Protein AF-A0A6B3E6K1-F1 (afdb_monomer_lite)

Structure (mmCIF, N/CA/C/O backbone):
data_AF-A0A6B3E6K1-F1
#
_entry.id   AF-A0A6B3E6K1-F1
#
loop_
_atom_site.group_PDB
_atom_site.id
_atom_site.type_symbol
_atom_site.label_atom_id
_atom_site.label_alt_id
_atom_site.label_comp_id
_atom_site.label_asym_id
_atom_site.label_entity_id
_atom_site.label_seq_id
_atom_site.pdbx_PDB_ins_code
_atom_site.Cartn_x
_atom_site.Cartn_y
_atom_site.Cartn_z
_atom_site.occupancy
_atom_site.B_iso_or_equiv
_atom_site.auth_seq_id
_atom_site.auth_comp_id
_atom_site.auth_asym_id
_atom_site.auth_atom_id
_atom_site.pdbx_PDB_model_num
ATOM 1 N N . MET A 1 1 ? 21.301 3.623 3.577 1.00 56.88 1 MET A N 1
ATOM 2 C CA . MET A 1 1 ? 21.098 3.169 4.971 1.00 56.88 1 MET A CA 1
ATOM 3 C C . MET A 1 1 ? 19.731 2.506 5.041 1.00 56.88 1 MET A C 1
ATOM 5 O O . MET A 1 1 ? 18.776 3.125 4.595 1.00 56.88 1 MET A O 1
ATOM 9 N N . ALA A 1 2 ? 19.631 1.262 5.513 1.00 67.62 2 ALA A N 1
ATOM 10 C CA . ALA A 1 2 ? 18.338 0.609 5.727 1.00 67.62 2 ALA A CA 1
ATOM 11 C C . ALA A 1 2 ? 17.741 1.077 7.065 1.00 67.62 2 ALA A C 1
ATOM 13 O O . ALA A 1 2 ? 18.473 1.211 8.046 1.00 67.62 2 ALA A O 1
ATOM 14 N N . ARG A 1 3 ? 16.431 1.333 7.107 1.00 69.62 3 ARG A N 1
ATOM 15 C CA . ARG A 1 3 ? 15.699 1.692 8.329 1.00 69.62 3 ARG A CA 1
ATOM 16 C C . ARG A 1 3 ? 14.705 0.586 8.650 1.00 69.62 3 ARG A C 1
ATOM 18 O O . ARG A 1 3 ? 13.952 0.172 7.775 1.00 69.62 3 ARG A O 1
ATOM 25 N N . ASN A 1 4 ? 14.671 0.152 9.908 1.00 70.81 4 ASN A N 1
ATOM 26 C CA . ASN A 1 4 ? 13.609 -0.729 10.372 1.00 70.81 4 ASN A CA 1
ATOM 27 C C . ASN A 1 4 ? 12.286 0.053 10.455 1.00 70.81 4 ASN A C 1
ATOM 29 O O . ASN A 1 4 ? 12.220 1.096 11.112 1.00 70.81 4 ASN A O 1
ATOM 33 N N . VAL A 1 5 ? 11.256 -0.441 9.771 1.00 66.88 5 VAL A N 1
ATOM 34 C CA . VAL A 1 5 ? 9.916 0.162 9.751 1.00 66.88 5 VAL A CA 1
ATOM 35 C C . VAL A 1 5 ? 8.983 -0.513 10.771 1.00 66.88 5 VAL A C 1
ATOM 37 O O . VAL A 1 5 ? 8.025 0.106 11.229 1.00 66.88 5 VAL A O 1
ATOM 40 N N . CYS A 1 6 ? 9.304 -1.733 11.217 1.00 65.62 6 CYS A N 1
ATOM 41 C CA . CYS A 1 6 ? 8.538 -2.460 12.228 1.00 65.62 6 CYS A CA 1
ATOM 42 C C . CYS A 1 6 ? 9.294 -2.472 13.562 1.00 65.62 6 CYS A C 1
ATOM 44 O O . CYS A 1 6 ? 10.342 -3.098 13.692 1.00 65.62 6 CYS A O 1
ATOM 46 N N . GLY A 1 7 ? 8.765 -1.780 14.574 1.00 62.31 7 GLY A N 1
ATOM 47 C CA . GLY A 1 7 ? 9.413 -1.689 15.890 1.00 62.31 7 GLY A CA 1
ATOM 48 C C . GLY A 1 7 ? 9.493 -3.018 16.653 1.00 62.31 7 GLY A C 1
ATOM 49 O O . GLY A 1 7 ? 10.451 -3.225 17.389 1.00 62.31 7 GLY A O 1
ATOM 50 N N . ASP A 1 8 ? 8.524 -3.917 16.452 1.00 66.56 8 ASP A N 1
ATOM 51 C CA . ASP A 1 8 ? 8.444 -5.224 17.115 1.00 66.56 8 ASP A CA 1
ATOM 52 C C . ASP A 1 8 ? 7.981 -6.298 16.110 1.00 66.56 8 ASP A C 1
ATOM 54 O O . ASP A 1 8 ? 6.832 -6.252 15.672 1.00 66.56 8 ASP A O 1
ATOM 58 N N . PRO A 1 9 ? 8.836 -7.261 15.721 1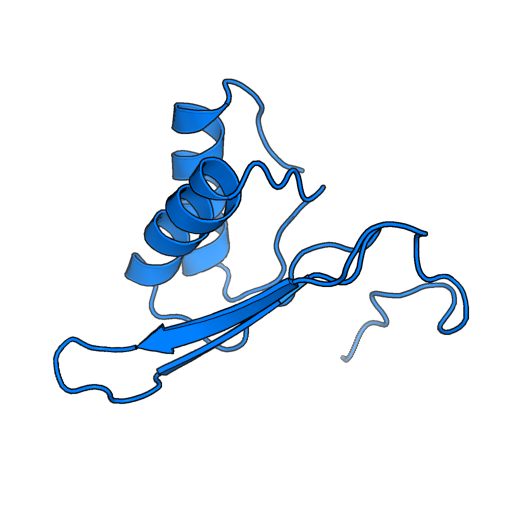.00 62.56 9 PRO A N 1
ATOM 59 C CA . PRO A 1 9 ? 8.475 -8.307 14.765 1.00 62.56 9 PRO A CA 1
ATOM 60 C C . PRO A 1 9 ? 7.445 -9.311 15.308 1.00 62.56 9 PRO A C 1
ATOM 62 O O . PRO A 1 9 ? 6.924 -10.100 14.530 1.00 62.56 9 PRO A O 1
ATOM 65 N N . ALA A 1 10 ? 7.142 -9.303 16.612 1.00 65.31 10 ALA A N 1
ATOM 66 C CA . ALA A 1 10 ? 6.096 -10.131 17.212 1.00 65.31 10 ALA A CA 1
ATOM 67 C C . ALA A 1 10 ? 4.734 -9.416 17.293 1.00 65.31 10 ALA A C 1
ATOM 69 O O . ALA A 1 10 ? 3.729 -10.034 17.651 1.00 65.31 10 ALA A O 1
ATOM 70 N N . ARG A 1 11 ? 4.671 -8.121 16.955 1.00 67.94 11 ARG A N 1
ATOM 71 C CA . ARG A 1 11 ? 3.457 -7.308 17.068 1.00 67.94 11 ARG A CA 1
ATOM 72 C C . ARG A 1 11 ? 2.692 -7.266 15.750 1.00 67.94 11 ARG A C 1
ATOM 74 O O . ARG A 1 11 ? 2.678 -6.261 15.048 1.00 67.94 11 ARG A O 1
ATOM 81 N N . TYR A 1 12 ? 1.992 -8.349 15.452 1.00 69.56 12 TYR A N 1
ATOM 82 C CA . TYR A 1 12 ? 0.950 -8.336 14.429 1.00 69.56 12 TYR A CA 1
ATOM 83 C C . TYR A 1 12 ? -0.394 -7.976 15.067 1.00 69.56 12 TYR A C 1
ATOM 85 O O . TYR A 1 12 ? -0.675 -8.343 16.209 1.00 69.56 12 TYR A O 1
ATOM 93 N N . GLY A 1 13 ? -1.210 -7.204 14.353 1.00 73.88 13 GLY A N 1
ATOM 94 C CA . GLY A 1 13 ? -2.594 -6.954 14.735 1.00 73.88 13 GLY A CA 1
ATOM 95 C C . GLY A 1 13 ? -3.442 -8.222 14.619 1.00 73.88 13 GLY A C 1
ATOM 96 O O . GLY A 1 13 ? -3.036 -9.215 14.022 1.00 73.88 13 GLY A O 1
ATOM 97 N N . THR A 1 14 ? -4.650 -8.182 15.177 1.00 82.12 14 THR A N 1
ATOM 98 C CA . THR A 1 14 ? -5.644 -9.263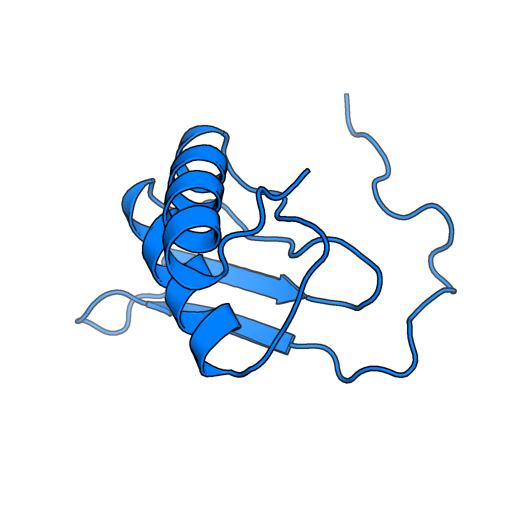 15.036 1.00 82.12 14 THR A CA 1
ATOM 99 C C . THR A 1 14 ? -6.375 -9.229 13.693 1.00 82.12 14 THR A C 1
ATOM 101 O O . THR A 1 14 ? -7.168 -10.117 13.393 1.00 82.12 14 THR A O 1
ATOM 104 N N . GLU A 1 15 ? -6.169 -8.171 12.912 1.00 85.62 15 GLU A N 1
ATOM 105 C CA . GLU A 1 15 ? -6.766 -7.998 11.593 1.00 85.62 15 GLU A CA 1
ATOM 106 C C . GLU A 1 15 ? -6.114 -8.937 10.569 1.00 85.62 15 GLU A C 1
ATOM 108 O O . GLU A 1 15 ? -4.937 -9.286 10.669 1.00 85.62 15 GLU A O 1
ATOM 113 N N . THR A 1 16 ? -6.895 -9.353 9.571 1.00 87.31 16 THR A N 1
ATOM 114 C CA . THR A 1 16 ? -6.429 -10.295 8.547 1.00 87.31 16 THR A CA 1
ATOM 115 C C . THR A 1 16 ? -5.411 -9.613 7.629 1.00 87.31 16 THR A C 1
ATOM 117 O O . THR A 1 16 ? -5.723 -8.555 7.078 1.00 87.31 16 THR A O 1
ATOM 120 N N . PRO A 1 17 ? -4.216 -10.197 7.423 1.00 90.62 17 PRO A N 1
ATOM 121 C CA . PRO A 1 17 ? -3.263 -9.674 6.457 1.00 90.62 17 PRO A CA 1
ATOM 122 C C . PRO A 1 17 ? -3.827 -9.692 5.035 1.00 90.62 17 PRO A C 1
ATOM 124 O O . PRO A 1 17 ? -4.537 -10.620 4.646 1.00 90.62 17 PRO A O 1
ATOM 127 N N . TYR A 1 18 ? -3.465 -8.688 4.248 1.00 91.44 18 TYR A N 1
ATOM 128 C CA . TYR A 1 18 ? -3.858 -8.570 2.850 1.00 91.44 18 TYR A CA 1
ATOM 129 C C . TYR A 1 18 ? -2.631 -8.662 1.944 1.00 91.44 18 TYR A C 1
ATOM 131 O O . TYR A 1 18 ? -1.597 -8.050 2.212 1.00 91.44 18 TYR A O 1
ATOM 139 N N . PHE A 1 19 ? -2.757 -9.419 0.859 1.00 91.50 19 PHE A N 1
ATOM 140 C CA . PHE A 1 19 ? -1.708 -9.631 -0.133 1.00 91.50 19 PHE A CA 1
ATOM 141 C C . PHE A 1 19 ? -2.315 -9.430 -1.516 1.00 91.50 19 PHE A C 1
ATOM 143 O O . PHE A 1 19 ? -3.396 -9.950 -1.789 1.00 91.50 19 PHE A O 1
ATOM 150 N N . ALA A 1 20 ? -1.622 -8.706 -2.387 1.00 89.31 20 ALA A N 1
ATOM 151 C CA . ALA A 1 20 ? -2.051 -8.506 -3.763 1.00 89.31 20 ALA A CA 1
ATOM 152 C C . ALA A 1 20 ? -0.864 -8.442 -4.723 1.00 89.31 20 ALA A 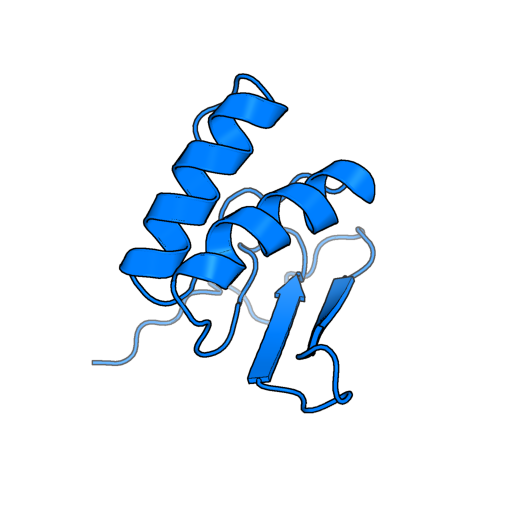C 1
ATOM 154 O O . ALA A 1 20 ? 0.236 -8.026 -4.354 1.00 89.31 20 ALA A O 1
ATOM 155 N N . THR A 1 21 ? -1.113 -8.827 -5.969 1.00 90.12 21 THR A N 1
ATOM 156 C CA . THR A 1 21 ? -0.244 -8.580 -7.118 1.00 90.12 21 THR A CA 1
ATOM 157 C C . THR A 1 21 ? -0.731 -7.343 -7.867 1.00 90.12 21 THR A C 1
ATOM 159 O O . THR A 1 21 ? -1.920 -7.029 -7.883 1.00 90.12 21 THR A O 1
ATOM 162 N N . TYR A 1 22 ? 0.204 -6.623 -8.482 1.00 85.06 22 TYR A N 1
ATOM 163 C CA . TYR A 1 22 ? -0.105 -5.670 -9.541 1.00 85.06 22 TYR A CA 1
ATOM 164 C C . TYR A 1 22 ? 0.252 -6.327 -10.873 1.00 85.06 22 TYR A C 1
ATOM 166 O O . TYR A 1 22 ? 1.408 -6.708 -11.083 1.00 85.06 22 TYR A O 1
ATOM 174 N N . GLU A 1 23 ? -0.749 -6.488 -11.732 1.00 87.88 23 GLU A N 1
ATOM 175 C CA . GLU A 1 23 ? -0.660 -7.218 -12.994 1.00 87.88 23 GLU A CA 1
ATOM 176 C C . GLU A 1 23 ? -1.008 -6.303 -14.166 1.00 87.88 23 GLU A C 1
ATOM 178 O O . GLU A 1 23 ? -1.939 -5.499 -14.097 1.00 87.88 23 GLU A O 1
ATOM 183 N N . GLU A 1 24 ? -0.249 -6.439 -15.248 1.00 86.38 24 GLU A N 1
ATOM 184 C CA . GLU A 1 24 ? -0.608 -5.871 -16.546 1.00 86.38 24 GLU A CA 1
ATOM 185 C C . GLU A 1 24 ? -1.773 -6.654 -17.169 1.00 86.38 24 GLU A C 1
ATOM 187 O O . GLU A 1 24 ? -2.082 -7.778 -16.773 1.00 86.38 24 GLU A O 1
ATOM 192 N N . ALA A 1 25 ? -2.380 -6.103 -18.223 1.00 88.31 25 ALA A N 1
ATOM 193 C CA . ALA A 1 25 ? -3.475 -6.763 -18.940 1.00 88.31 25 ALA A CA 1
ATOM 194 C C . ALA A 1 25 ? -3.095 -8.129 -19.554 1.00 88.31 25 ALA A C 1
ATOM 196 O O . ALA A 1 25 ? -3.976 -8.944 -19.820 1.00 88.31 25 ALA A O 1
ATOM 197 N N . ASP A 1 26 ? -1.803 -8.385 -19.785 1.00 91.88 26 ASP A N 1
ATOM 198 C CA . ASP A 1 26 ? -1.283 -9.665 -20.281 1.00 91.88 26 ASP A CA 1
ATOM 199 C C . ASP A 1 26 ? -0.998 -10.694 -19.165 1.00 91.88 26 ASP A C 1
ATOM 201 O O . ASP A 1 26 ? -0.527 -11.795 -19.452 1.00 91.88 26 ASP A O 1
ATOM 205 N N . GLY A 1 27 ? -1.285 -10.350 -17.904 1.00 90.06 27 GLY A N 1
ATOM 206 C CA . GLY A 1 27 ? -1.028 -11.184 -16.727 1.00 90.06 27 GLY A CA 1
ATOM 207 C C . GLY A 1 27 ? 0.400 -11.086 -16.182 1.00 90.06 27 GLY A C 1
ATOM 208 O O . GLY A 1 27 ? 0.754 -11.800 -15.243 1.00 90.06 27 GLY A O 1
ATOM 209 N N . THR A 1 28 ? 1.250 -10.218 -16.738 1.00 89.38 28 THR A N 1
ATOM 210 C CA . THR A 1 28 ? 2.599 -10.001 -16.208 1.00 89.38 28 THR A CA 1
ATOM 211 C C . THR A 1 28 ? 2.531 -9.332 -14.838 1.00 89.38 28 THR A C 1
ATOM 213 O O . THR A 1 28 ? 2.085 -8.191 -14.718 1.00 89.38 28 THR A O 1
ATOM 216 N N . VAL A 1 29 ? 3.059 -10.000 -13.809 1.00 88.56 29 VAL A N 1
ATOM 217 C CA . VAL A 1 29 ? 3.211 -9.416 -12.469 1.00 88.56 29 VAL A CA 1
ATOM 218 C C . VAL A 1 29 ? 4.333 -8.380 -12.481 1.00 88.56 29 VAL A C 1
ATOM 220 O O . VAL A 1 29 ? 5.491 -8.685 -12.774 1.00 88.56 29 VAL A O 1
ATOM 223 N N . ARG A 1 30 ? 3.990 -7.144 -12.129 1.00 85.19 30 ARG A N 1
ATOM 224 C CA . ARG A 1 30 ? 4.911 -5.999 -12.059 1.00 85.19 30 ARG A CA 1
ATOM 225 C C . ARG A 1 30 ? 5.257 -5.596 -10.638 1.00 85.19 30 ARG A C 1
ATOM 227 O O . ARG A 1 30 ? 6.293 -4.977 -10.425 1.00 85.19 30 ARG A O 1
ATOM 234 N N . GLY A 1 31 ? 4.417 -5.958 -9.675 1.00 86.12 31 GLY A N 1
ATOM 235 C CA . GLY A 1 31 ? 4.615 -5.593 -8.283 1.00 86.12 31 GLY A CA 1
ATOM 236 C C . GLY A 1 31 ? 3.789 -6.438 -7.328 1.00 86.12 31 GLY A C 1
ATOM 237 O O . GLY A 1 31 ? 2.924 -7.217 -7.726 1.00 86.12 31 GLY A O 1
ATOM 238 N N . LEU A 1 32 ? 4.080 -6.260 -6.046 1.00 89.94 32 LEU A N 1
ATOM 239 C CA . LEU A 1 32 ? 3.391 -6.901 -4.935 1.00 89.94 32 LEU A CA 1
ATOM 240 C C . LEU A 1 32 ? 3.023 -5.829 -3.916 1.00 89.94 32 LEU A C 1
ATOM 242 O O . LEU A 1 32 ? 3.829 -4.935 -3.652 1.00 89.94 32 LEU A O 1
ATOM 246 N N . ALA A 1 33 ? 1.847 -5.962 -3.317 1.00 91.19 33 ALA A N 1
ATOM 247 C CA . ALA A 1 33 ? 1.420 -5.206 -2.154 1.00 91.19 33 ALA A CA 1
ATOM 248 C C . ALA A 1 33 ? 1.159 -6.167 -0.991 1.00 91.19 33 ALA A C 1
ATOM 250 O O . ALA A 1 33 ? 0.507 -7.201 -1.141 1.00 91.19 33 ALA A O 1
ATOM 251 N N . LEU A 1 34 ? 1.671 -5.805 0.178 1.00 92.94 34 LEU A N 1
ATOM 252 C CA . LEU A 1 34 ? 1.527 -6.527 1.429 1.00 92.94 34 LEU A CA 1
ATOM 253 C C . LEU A 1 34 ? 1.015 -5.564 2.490 1.00 92.94 34 LEU A C 1
ATOM 255 O O . LEU A 1 34 ? 1.623 -4.525 2.737 1.00 92.94 34 LEU A O 1
ATOM 259 N N . TRP A 1 35 ? -0.049 -5.941 3.180 1.00 92.19 35 TRP A N 1
ATOM 260 C CA . TRP A 1 35 ? -0.515 -5.238 4.359 1.00 92.19 35 TRP A CA 1
ATOM 261 C C . TRP A 1 35 ? -0.623 -6.196 5.534 1.00 92.19 35 TRP A C 1
ATOM 263 O O . TRP A 1 35 ? -1.418 -7.133 5.530 1.00 92.19 35 TRP A O 1
ATOM 273 N N . THR A 1 36 ? 0.186 -5.939 6.553 1.00 90.19 36 THR A N 1
ATOM 274 C CA . THR A 1 36 ? 0.148 -6.630 7.839 1.00 90.19 36 THR A CA 1
ATOM 275 C C . THR A 1 36 ? -0.206 -5.602 8.910 1.00 90.19 36 THR A C 1
ATOM 277 O O . THR A 1 36 ? 0.677 -4.903 9.413 1.00 90.19 36 THR A O 1
ATOM 280 N N . PRO A 1 37 ? -1.497 -5.442 9.252 1.00 89.19 37 PRO A N 1
ATOM 281 C CA . PRO A 1 37 ? -1.908 -4.493 10.278 1.00 89.19 37 PRO A CA 1
ATOM 282 C C . PRO A 1 37 ? -1.135 -4.718 11.591 1.00 89.19 37 PRO A C 1
ATOM 284 O O . PRO A 1 37 ? -0.820 -5.862 11.929 1.00 89.19 37 PRO A O 1
ATOM 287 N N . PRO A 1 38 ? -0.811 -3.654 12.344 1.00 86.75 38 PRO A N 1
ATOM 288 C CA . PRO A 1 38 ? -1.208 -2.260 12.128 1.00 86.75 38 PRO A CA 1
ATOM 289 C C . PRO A 1 38 ? -0.229 -1.462 11.243 1.00 86.75 38 PRO A C 1
ATOM 291 O O . PRO A 1 38 ? -0.271 -0.232 11.237 1.00 86.75 38 PRO A O 1
ATOM 294 N N . TYR A 1 39 ? 0.701 -2.122 10.549 1.00 87.06 39 TYR A N 1
ATOM 295 C CA . TYR A 1 39 ? 1.737 -1.435 9.782 1.00 87.06 39 TYR A CA 1
ATOM 296 C C . TYR A 1 39 ? 1.199 -0.842 8.476 1.00 87.06 39 TYR A C 1
ATOM 298 O O . TYR A 1 39 ? 0.117 -1.19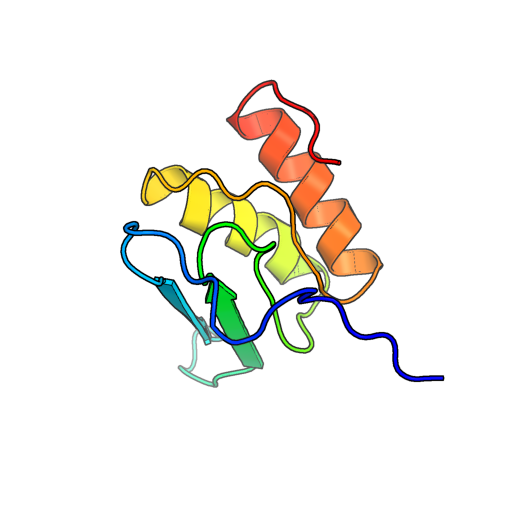0 7.999 1.00 87.06 39 TYR A O 1
ATOM 306 N N . ALA A 1 40 ? 1.967 0.087 7.904 1.00 90.31 40 ALA A N 1
ATOM 307 C CA . ALA A 1 40 ? 1.702 0.618 6.574 1.00 90.31 40 ALA A CA 1
ATOM 308 C C . ALA A 1 40 ? 1.752 -0.500 5.522 1.00 90.31 40 ALA A C 1
ATOM 310 O O . ALA A 1 40 ? 2.452 -1.501 5.690 1.00 90.31 40 ALA A O 1
ATOM 311 N N . VAL A 1 41 ? 1.029 -0.309 4.421 1.00 92.31 41 VAL A N 1
ATOM 312 C CA . VAL A 1 41 ? 1.113 -1.193 3.255 1.00 92.31 41 VAL A CA 1
ATOM 313 C C . VAL A 1 41 ? 2.525 -1.101 2.691 1.00 92.31 41 VAL A C 1
ATOM 315 O O . VAL A 1 41 ? 3.001 -0.009 2.397 1.00 92.31 41 VAL A O 1
ATOM 318 N N . LEU A 1 42 ? 3.193 -2.233 2.522 1.00 92.06 42 LEU A N 1
ATOM 319 C CA . LEU A 1 42 ? 4.446 -2.327 1.789 1.00 92.06 42 LEU A CA 1
ATOM 320 C C . LEU A 1 42 ? 4.116 -2.672 0.344 1.00 92.06 42 LEU A C 1
ATOM 322 O O . LEU A 1 42 ? 3.553 -3.735 0.088 1.00 92.06 42 LEU A O 1
ATOM 326 N N . ALA A 1 43 ? 4.476 -1.807 -0.596 1.00 90.19 43 ALA A N 1
ATOM 327 C CA . ALA A 1 43 ? 4.389 -2.131 -2.010 1.00 90.19 43 ALA A CA 1
ATOM 328 C C . ALA A 1 43 ? 5.784 -2.091 -2.636 1.00 90.19 43 ALA A C 1
ATOM 330 O O . ALA A 1 43 ? 6.485 -1.077 -2.561 1.00 90.19 43 ALA A O 1
ATOM 331 N N . GLY A 1 44 ? 6.183 -3.221 -3.232 1.00 80.06 44 GLY A N 1
ATOM 332 C CA . GLY A 1 44 ? 7.400 -3.321 -4.043 1.00 80.06 44 GLY A CA 1
ATOM 333 C C . GLY A 1 44 ? 7.331 -2.378 -5.247 1.00 80.06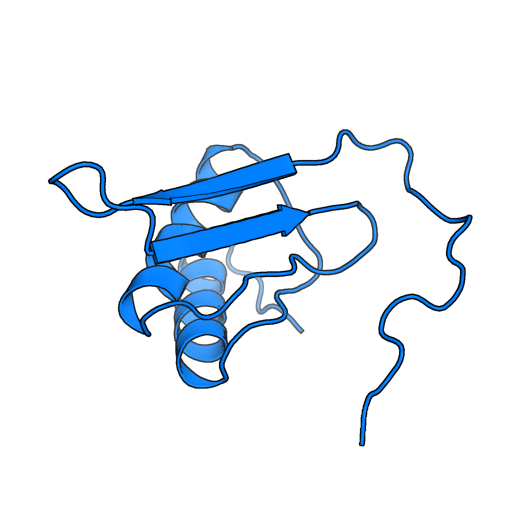 44 GLY A C 1
ATOM 334 O O . GLY A 1 44 ? 6.276 -1.793 -5.464 1.00 80.06 44 GLY A O 1
ATOM 335 N N . PRO A 1 45 ? 8.421 -2.191 -6.012 1.00 73.75 45 PRO A N 1
ATOM 336 C CA . PRO A 1 45 ? 8.497 -1.122 -7.004 1.00 73.75 45 PRO A CA 1
ATOM 337 C C . PRO A 1 45 ? 7.270 -1.118 -7.915 1.00 73.75 45 PRO A C 1
ATOM 339 O O . PRO A 1 45 ? 7.030 -2.067 -8.658 1.00 73.75 45 PRO A O 1
ATOM 342 N N . LEU A 1 46 ? 6.474 -0.063 -7.789 1.00 77.69 46 LEU A N 1
ATOM 343 C CA . LEU A 1 46 ? 5.265 0.152 -8.559 1.00 77.69 46 LEU A CA 1
ATOM 344 C C . LEU A 1 46 ? 5.574 1.198 -9.633 1.00 77.69 46 LEU A C 1
ATOM 346 O O . LEU A 1 46 ? 6.299 2.158 -9.345 1.00 77.69 46 LEU A O 1
ATOM 350 N N . PRO A 1 47 ? 5.036 1.060 -10.858 1.00 81.62 47 PRO A N 1
ATOM 351 C CA . PRO A 1 47 ? 4.954 2.214 -11.741 1.00 81.62 47 PRO A CA 1
ATOM 352 C C . PRO A 1 47 ? 4.110 3.299 -11.058 1.00 81.62 47 PRO A C 1
ATOM 354 O O . PRO A 1 47 ? 3.206 2.990 -10.284 1.00 81.62 47 PRO A O 1
ATOM 357 N N . GLU A 1 48 ? 4.382 4.569 -11.353 1.00 82.38 48 GLU A N 1
ATOM 358 C CA . GLU A 1 48 ? 3.656 5.721 -10.790 1.00 82.38 48 GLU A CA 1
ATOM 359 C C . GLU A 1 48 ? 2.128 5.546 -10.877 1.00 82.38 48 GLU A C 1
ATOM 361 O O . GLU A 1 48 ? 1.409 5.724 -9.891 1.00 82.38 48 GLU A O 1
ATOM 366 N N . SER A 1 49 ? 1.643 5.068 -12.029 1.00 80.44 49 SER A N 1
ATOM 367 C CA . SER A 1 49 ? 0.225 4.797 -12.294 1.00 80.44 49 SER A CA 1
ATOM 368 C C . SER A 1 49 ? -0.413 3.779 -11.341 1.00 80.44 49 SER A C 1
ATOM 370 O O . SER A 1 49 ? -1.628 3.805 -11.136 1.00 80.44 49 SER A O 1
ATOM 372 N N . ALA A 1 50 ? 0.373 2.892 -10.729 1.00 87.25 50 ALA A N 1
ATOM 373 C CA . ALA A 1 50 ? -0.145 1.875 -9.822 1.00 87.25 50 ALA A CA 1
ATOM 374 C C . ALA A 1 50 ? -0.449 2.416 -8.415 1.00 87.25 50 ALA A C 1
ATOM 376 O O . ALA A 1 50 ? -1.189 1.768 -7.675 1.00 87.25 50 ALA A O 1
ATOM 377 N N . GLY A 1 51 ? 0.035 3.612 -8.051 1.00 90.81 51 GLY A N 1
ATOM 378 C CA . GLY A 1 51 ? -0.301 4.253 -6.775 1.00 90.81 51 GLY A CA 1
ATOM 379 C C . GLY A 1 51 ? -1.806 4.507 -6.626 1.00 90.81 51 GLY A C 1
ATOM 380 O O . GLY A 1 51 ? -2.424 4.103 -5.638 1.00 90.81 51 GLY A O 1
ATOM 381 N N . ALA A 1 52 ? -2.428 5.100 -7.648 1.00 92.56 52 ALA A N 1
ATOM 382 C CA . ALA A 1 52 ? -3.870 5.348 -7.661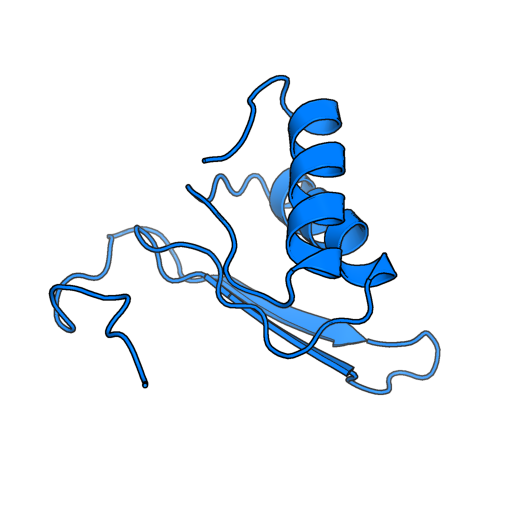 1.00 92.56 52 ALA A CA 1
ATOM 383 C C . ALA A 1 52 ? -4.688 4.042 -7.678 1.00 92.56 52 ALA A C 1
ATOM 385 O O . ALA A 1 52 ? -5.655 3.910 -6.925 1.00 92.56 52 ALA A O 1
ATOM 386 N N . ALA A 1 53 ? -4.267 3.054 -8.475 1.00 91.38 53 ALA A N 1
ATOM 387 C CA . ALA A 1 53 ? -4.930 1.750 -8.548 1.00 91.38 53 ALA A CA 1
ATOM 388 C C . ALA A 1 53 ? -4.884 1.000 -7.203 1.00 91.38 53 ALA A C 1
ATOM 390 O O . ALA A 1 53 ? -5.870 0.381 -6.790 1.00 91.38 53 ALA A O 1
ATOM 391 N N . LEU A 1 54 ? -3.767 1.098 -6.472 1.00 91.19 54 LEU A N 1
ATOM 392 C CA . LEU A 1 54 ? -3.646 0.538 -5.128 1.00 91.19 54 LEU A CA 1
ATOM 393 C C . LEU A 1 54 ? -4.638 1.197 -4.156 1.00 91.19 54 LEU A C 1
ATOM 395 O O . LEU A 1 54 ? -5.307 0.489 -3.404 1.00 91.19 54 LEU A O 1
ATOM 399 N N . ALA A 1 55 ? -4.786 2.526 -4.194 1.00 93.25 55 ALA A N 1
ATOM 400 C CA . ALA A 1 55 ? -5.752 3.243 -3.357 1.00 93.25 55 ALA A CA 1
ATOM 401 C C . ALA A 1 55 ? -7.194 2.781 -3.612 1.00 93.25 55 ALA A C 1
ATOM 403 O O . ALA A 1 55 ? -7.934 2.509 -2.666 1.00 93.25 55 ALA A O 1
ATOM 404 N N . GLU A 1 56 ? -7.582 2.648 -4.879 1.00 94.00 56 GLU A N 1
ATOM 405 C CA . GLU A 1 56 ? -8.911 2.165 -5.271 1.00 94.00 56 GLU A CA 1
ATOM 406 C C . GLU A 1 56 ? -9.161 0.734 -4.801 1.00 94.00 56 GLU A C 1
ATOM 408 O O . GLU A 1 56 ? -10.210 0.446 -4.224 1.00 94.00 56 GLU A O 1
ATOM 413 N N . THR A 1 57 ? -8.171 -0.140 -4.982 1.00 92.56 57 THR A N 1
ATOM 414 C CA . THR A 1 57 ? -8.256 -1.550 -4.590 1.00 92.56 57 THR A CA 1
ATOM 415 C C . THR A 1 57 ? -8.451 -1.693 -3.082 1.00 92.56 57 THR A C 1
ATOM 417 O O . THR A 1 57 ? -9.380 -2.365 -2.632 1.00 92.56 57 THR A O 1
ATOM 420 N N . LEU A 1 58 ? -7.618 -1.021 -2.281 1.00 92.81 58 LEU A N 1
ATOM 421 C CA . LEU A 1 58 ? -7.709 -1.088 -0.821 1.00 92.81 58 LEU A CA 1
ATOM 422 C C . LEU A 1 58 ? -9.012 -0.463 -0.306 1.00 92.81 58 LEU A C 1
ATOM 424 O O . LEU A 1 58 ? -9.637 -1.002 0.608 1.00 92.81 58 LEU A O 1
ATOM 428 N N . HIS A 1 59 ? -9.455 0.643 -0.911 1.00 94.44 59 HIS A N 1
ATOM 429 C CA . HIS A 1 59 ? -10.714 1.283 -0.546 1.00 94.44 59 HIS A CA 1
ATOM 430 C C . HIS A 1 59 ? -11.918 0.386 -0.854 1.00 94.44 59 HIS A C 1
ATOM 432 O O . HIS A 1 59 ? -12.773 0.208 0.018 1.00 94.44 59 HIS A O 1
ATOM 438 N N . GLY A 1 60 ? -11.961 -0.190 -2.061 1.00 94.56 60 GLY A N 1
ATOM 439 C CA . GLY A 1 60 ? -13.018 -1.093 -2.519 1.00 94.56 60 GLY A CA 1
ATOM 440 C C . GLY A 1 60 ? -13.090 -2.388 -1.710 1.00 94.56 60 GLY A C 1
ATOM 441 O O . GLY A 1 60 ? -14.181 -2.888 -1.453 1.00 94.56 60 GLY A O 1
ATOM 442 N N . ALA A 1 61 ? -11.950 -2.872 -1.214 1.00 91.88 61 ALA A N 1
ATOM 443 C CA . ALA A 1 61 ? -11.879 -3.993 -0.278 1.00 91.88 61 ALA A CA 1
ATOM 444 C C . ALA A 1 61 ? -12.287 -3.625 1.168 1.00 91.88 61 ALA A C 1
ATOM 446 O O . ALA A 1 61 ? -12.252 -4.476 2.054 1.00 91.88 61 ALA A O 1
ATOM 447 N N . GLY A 1 62 ? -12.656 -2.366 1.439 1.00 92.56 62 GLY A N 1
ATOM 448 C CA . GLY A 1 62 ? -13.036 -1.899 2.776 1.00 92.56 62 GLY A CA 1
ATOM 449 C C . GLY A 1 62 ? -11.863 -1.750 3.752 1.00 92.56 62 GLY A C 1
ATOM 450 O O . GLY A 1 62 ? -12.082 -1.483 4.932 1.00 92.56 62 GLY A O 1
ATOM 451 N N . LEU A 1 63 ? -10.623 -1.879 3.275 1.00 91.94 63 LEU A N 1
ATOM 452 C CA . LEU A 1 63 ? -9.413 -1.807 4.092 1.00 91.94 63 LEU A CA 1
ATOM 453 C C . LEU A 1 63 ? -9.087 -0.348 4.425 1.00 91.94 63 LEU A C 1
ATOM 455 O O . LEU A 1 63 ? -9.454 0.570 3.687 1.00 91.94 63 LEU A O 1
ATOM 459 N N . ARG A 1 64 ? -8.424 -0.108 5.559 1.00 90.69 64 ARG A N 1
ATOM 460 C CA . ARG A 1 64 ? -8.092 1.243 6.048 1.00 90.69 64 ARG A CA 1
ATOM 461 C C . ARG A 1 64 ? -6.664 1.284 6.605 1.00 90.69 64 ARG A C 1
ATOM 463 O O . ARG A 1 64 ? -6.480 1.437 7.811 1.00 90.69 64 ARG A O 1
ATOM 470 N N . PRO A 1 65 ? -5.641 1.123 5.750 1.00 90.12 65 PRO A N 1
ATOM 471 C CA . PRO A 1 65 ? -4.258 1.203 6.196 1.00 90.12 65 PRO A CA 1
ATOM 472 C C . PRO A 1 65 ? -3.916 2.611 6.694 1.00 90.12 65 PRO A C 1
ATOM 474 O O . PRO A 1 65 ? -4.413 3.610 6.175 1.00 90.12 65 PRO A O 1
ATOM 477 N N . GLY A 1 66 ? -3.009 2.689 7.669 1.00 86.19 66 GLY A N 1
ATOM 478 C CA . GLY A 1 66 ? -2.510 3.967 8.186 1.00 86.19 66 GLY A CA 1
ATOM 479 C C . GLY A 1 66 ? -1.545 4.705 7.248 1.00 86.19 66 GLY A C 1
ATOM 480 O O . GLY A 1 66 ? -1.238 5.861 7.511 1.00 86.19 66 GLY A O 1
ATOM 481 N N . GLY A 1 67 ? -1.066 4.052 6.182 1.00 89.69 67 GLY A N 1
ATOM 482 C CA . GLY A 1 67 ? -0.115 4.607 5.214 1.00 89.69 67 GLY A CA 1
ATOM 483 C C . GLY A 1 67 ? 0.342 3.576 4.176 1.00 89.69 67 GLY A C 1
ATOM 484 O O . GLY A 1 67 ? -0.019 2.397 4.264 1.00 89.69 67 GLY A O 1
ATOM 485 N N . VAL A 1 68 ? 1.163 4.018 3.218 1.00 91.56 68 VAL A N 1
ATOM 486 C CA . VAL A 1 68 ? 1.838 3.173 2.216 1.00 91.56 68 VAL A CA 1
ATOM 487 C C . VAL A 1 68 ? 3.336 3.475 2.195 1.00 91.56 68 VAL A C 1
ATOM 489 O O . VAL A 1 68 ? 3.755 4.615 2.376 1.00 91.56 68 VAL A O 1
ATOM 492 N N . LEU A 1 69 ? 4.146 2.450 1.964 1.00 91.50 69 LEU A N 1
ATOM 493 C CA . LEU A 1 69 ? 5.585 2.537 1.767 1.00 91.50 69 LEU A CA 1
ATOM 494 C C . LEU A 1 69 ? 5.908 1.925 0.406 1.00 91.50 69 LEU A C 1
ATOM 496 O O . LEU A 1 69 ? 5.791 0.715 0.213 1.00 91.50 69 LEU A O 1
ATOM 500 N N . THR A 1 70 ? 6.273 2.788 -0.537 1.00 90.81 70 THR A N 1
ATOM 501 C CA . THR A 1 70 ? 6.581 2.448 -1.931 1.00 90.81 70 THR A CA 1
ATOM 502 C C . THR A 1 70 ? 7.504 3.519 -2.535 1.00 90.81 70 THR A C 1
ATOM 504 O O . THR A 1 70 ? 8.111 4.289 -1.784 1.00 90.81 70 THR A O 1
ATOM 507 N N . THR A 1 71 ? 7.668 3.560 -3.860 1.00 89.12 71 THR A N 1
ATOM 508 C CA . THR A 1 71 ? 8.411 4.636 -4.537 1.00 89.12 71 THR A CA 1
ATOM 509 C C . THR A 1 71 ? 7.746 5.999 -4.297 1.00 89.12 71 THR A C 1
ATOM 511 O O . THR A 1 71 ? 6.522 6.054 -4.158 1.00 89.12 71 THR A O 1
ATOM 514 N N . PRO A 1 72 ? 8.513 7.105 -4.217 1.00 89.81 72 PRO A N 1
ATOM 515 C CA . PRO A 1 72 ? 7.954 8.431 -3.942 1.00 89.81 72 PRO A CA 1
ATOM 516 C C . PRO A 1 72 ? 6.795 8.812 -4.869 1.00 89.81 72 PRO A C 1
ATOM 518 O O . PRO A 1 72 ? 5.749 9.245 -4.396 1.00 89.81 72 PRO A O 1
ATOM 521 N N . GLU A 1 73 ? 6.943 8.559 -6.168 1.00 91.44 73 GLU A N 1
ATOM 522 C CA . GLU A 1 73 ? 5.961 8.916 -7.194 1.00 91.44 73 GLU A CA 1
ATOM 523 C C . GLU A 1 73 ? 4.645 8.146 -6.992 1.00 91.44 73 GLU A C 1
ATOM 525 O O . GLU A 1 73 ? 3.558 8.724 -6.989 1.00 91.44 73 GLU A O 1
ATOM 530 N N . ALA A 1 74 ? 4.732 6.840 -6.721 1.00 91.75 74 ALA A N 1
ATOM 531 C CA . ALA A 1 74 ? 3.552 6.021 -6.454 1.00 91.75 74 ALA A CA 1
ATOM 532 C C . ALA A 1 74 ? 2.909 6.357 -5.096 1.00 91.75 74 ALA A C 1
ATOM 534 O O . ALA A 1 74 ? 1.687 6.278 -4.959 1.00 91.75 74 ALA A O 1
ATOM 535 N N . ALA A 1 75 ? 3.702 6.752 -4.094 1.00 92.38 75 ALA A N 1
ATOM 536 C CA . ALA A 1 75 ? 3.193 7.178 -2.792 1.00 92.38 75 ALA A CA 1
ATOM 537 C C . ALA A 1 75 ? 2.397 8.491 -2.896 1.00 92.38 75 ALA A C 1
ATOM 539 O O . ALA A 1 75 ? 1.343 8.617 -2.271 1.00 92.38 75 ALA A O 1
ATOM 540 N N . GLU A 1 76 ? 2.857 9.442 -3.713 1.00 92.88 76 GLU A N 1
ATOM 541 C CA . GLU A 1 76 ? 2.138 10.691 -3.980 1.00 92.88 76 GLU A CA 1
ATOM 542 C C . GLU A 1 76 ? 0.803 10.447 -4.691 1.00 92.88 76 GLU A C 1
ATOM 544 O O . GLU A 1 76 ? -0.231 10.954 -4.247 1.00 92.88 76 GLU A O 1
ATOM 549 N N . GLU A 1 77 ? 0.794 9.640 -5.755 1.00 93.62 77 GLU A N 1
ATOM 550 C CA . GLU A 1 77 ? -0.440 9.302 -6.475 1.00 93.62 77 GLU A CA 1
ATOM 551 C C . GLU A 1 77 ? -1.421 8.513 -5.600 1.00 93.62 77 GLU A C 1
ATOM 553 O O . GLU A 1 77 ? -2.624 8.801 -5.586 1.00 93.62 77 GLU A O 1
ATOM 558 N N . TYR A 1 78 ? -0.915 7.585 -4.785 1.00 93.44 78 TYR A N 1
ATOM 559 C CA . TYR A 1 78 ? -1.716 6.901 -3.774 1.00 93.44 78 TYR A CA 1
ATOM 560 C C . TYR A 1 78 ? -2.349 7.893 -2.790 1.00 93.44 78 TYR A C 1
ATOM 562 O O . TYR A 1 78 ? -3.560 7.850 -2.569 1.00 93.44 78 TYR A O 1
ATOM 570 N N . ALA A 1 79 ? -1.565 8.817 -2.225 1.00 93.81 79 ALA A N 1
ATOM 571 C CA . ALA A 1 79 ? -2.053 9.789 -1.248 1.00 93.81 79 ALA A CA 1
ATOM 572 C C . ALA A 1 79 ? -3.123 10.721 -1.842 1.00 93.81 79 ALA A C 1
ATOM 574 O O . ALA A 1 79 ? -4.172 10.932 -1.218 1.00 93.81 79 ALA A O 1
ATOM 575 N N . LYS A 1 80 ? -2.907 11.234 -3.063 1.00 94.50 80 LYS A N 1
ATOM 576 C CA . LYS A 1 80 ? -3.893 12.049 -3.795 1.00 94.50 80 LYS A CA 1
ATOM 577 C C . LYS A 1 80 ? -5.190 11.270 -4.002 1.00 94.50 80 LYS A C 1
ATOM 579 O O . LYS A 1 80 ? -6.271 11.755 -3.648 1.00 94.50 80 LYS A O 1
ATOM 584 N N . ARG A 1 81 ? -5.093 10.043 -4.528 1.00 95.25 81 ARG A N 1
ATOM 585 C CA . ARG A 1 81 ? -6.270 9.226 -4.839 1.00 95.25 81 ARG A CA 1
ATOM 586 C C . ARG A 1 81 ? -7.031 8.813 -3.585 1.00 95.25 81 ARG A C 1
ATOM 588 O O . ARG A 1 81 ? -8.251 8.953 -3.542 1.00 95.25 81 ARG A O 1
ATOM 595 N N . TRP A 1 82 ? -6.332 8.376 -2.545 1.00 95.31 82 TRP A N 1
ATOM 596 C CA . TRP A 1 82 ? -6.939 7.990 -1.274 1.00 95.31 82 TRP A CA 1
ATOM 597 C C . TRP A 1 82 ? -7.673 9.146 -0.597 1.00 95.31 82 TRP A C 1
ATOM 599 O O . TRP A 1 82 ? -8.791 8.970 -0.106 1.00 95.31 82 TRP A O 1
ATOM 609 N N . THR A 1 83 ? -7.079 10.343 -0.615 1.00 94.81 83 THR A N 1
ATOM 610 C CA . THR A 1 83 ? -7.715 11.553 -0.079 1.00 94.81 83 THR A CA 1
ATOM 611 C C . THR A 1 83 ? -9.015 11.850 -0.825 1.00 94.81 83 THR A C 1
ATOM 613 O O . THR A 1 83 ? -10.033 12.118 -0.193 1.00 94.81 83 THR A O 1
ATOM 616 N N . SER A 1 84 ? -9.024 11.721 -2.157 1.00 95.62 84 SER A N 1
ATOM 617 C CA . SER A 1 84 ? -10.244 11.866 -2.964 1.00 95.62 84 SER A CA 1
ATOM 618 C C . SER A 1 84 ? -11.312 10.812 -2.642 1.00 95.62 84 SER A C 1
ATOM 620 O O . SER A 1 84 ? -12.495 11.138 -2.696 1.00 95.62 84 SER A O 1
ATOM 622 N N . LEU A 1 85 ? -10.923 9.573 -2.326 1.00 95.38 85 LEU A N 1
ATOM 623 C CA . LEU A 1 85 ? -11.851 8.471 -2.034 1.00 95.38 85 LEU A CA 1
ATOM 624 C C . LEU A 1 85 ? -12.433 8.524 -0.615 1.00 95.38 85 LEU A C 1
ATOM 626 O O . LEU A 1 85 ? -13.556 8.084 -0.388 1.00 95.38 85 LEU A O 1
ATOM 630 N N . THR A 1 86 ? -11.664 9.016 0.356 1.00 93.31 86 THR A N 1
ATOM 631 C CA . THR A 1 86 ? -11.999 8.890 1.786 1.00 93.31 86 THR A CA 1
ATOM 632 C C . THR A 1 86 ? -12.214 10.220 2.500 1.00 93.31 86 THR A C 1
ATOM 634 O O . THR A 1 86 ? -12.658 10.227 3.646 1.00 93.31 86 THR A O 1
ATOM 637 N N . GLY A 1 87 ? -11.847 11.343 1.875 1.00 91.19 87 GLY A N 1
ATOM 638 C CA . GLY A 1 87 ? -11.795 12.655 2.524 1.00 91.19 87 GLY A CA 1
ATOM 639 C C . GLY A 1 87 ? -10.715 12.774 3.605 1.00 91.19 87 GLY A C 1
ATOM 640 O O . GLY A 1 87 ? -10.644 13.799 4.277 1.00 91.19 87 GLY A O 1
ATOM 641 N N . THR A 1 88 ? -9.882 11.744 3.795 1.00 82.12 88 THR A N 1
ATOM 642 C CA . THR A 1 88 ? -8.859 11.702 4.842 1.00 82.12 88 THR A CA 1
ATOM 643 C C . THR A 1 88 ? -7.471 11.725 4.206 1.00 82.12 88 THR A C 1
ATOM 645 O O . THR A 1 88 ? -7.128 10.783 3.486 1.00 82.12 88 THR A O 1
ATOM 648 N N . PRO A 1 89 ? -6.651 12.760 4.464 1.00 72.75 89 PRO A N 1
ATOM 649 C CA . PRO A 1 89 ? -5.256 12.737 4.059 1.00 72.75 89 PRO A CA 1
ATOM 650 C C . PRO A 1 89 ? -4.518 11.653 4.846 1.00 72.75 89 PRO A C 1
ATOM 652 O O . PRO A 1 89 ? -4.619 11.577 6.073 1.00 72.75 89 PRO A O 1
ATOM 655 N N . LEU A 1 90 ? -3.784 10.803 4.134 1.00 68.75 90 LEU A N 1
ATOM 656 C CA . LEU A 1 90 ? -2.867 9.857 4.763 1.00 68.75 90 LEU A CA 1
ATOM 657 C C . LEU A 1 90 ? -1.627 10.589 5.276 1.00 68.75 90 LEU A C 1
ATOM 659 O O . LEU A 1 90 ? -1.245 11.629 4.737 1.00 68.75 90 LEU A O 1
ATOM 663 N N . ARG A 1 91 ? -1.027 10.041 6.334 1.00 54.06 91 ARG A N 1
ATOM 664 C CA . ARG A 1 91 ? 0.259 10.496 6.869 1.00 54.06 91 ARG A CA 1
ATOM 665 C C . ARG A 1 91 ? 1.418 9.722 6.265 1.00 54.06 91 ARG A C 1
ATOM 667 O O . ARG A 1 91 ? 1.227 8.521 5.973 1.00 54.06 91 ARG A O 1
#

Foldseek 3Di:
DDDDQDPDPVDFDPDDKDKDFDADPVRDTPKIWTDGPPGAIEIEEDDLVVLLVVLVVCVVVVHDHLAYDYDPSSRVNVQVNNCVSPVDGHD

Radius of gyration: 13.05 Å; chains: 1; bounding box: 34×24×38 Å

Secondary structure (DSSP, 8-state):
------S-TT---SSPPEEEEEE-TT--EEEEEEE-TTSPEEE-S--THHHHHHHHHHHHTT---S-EES-HHHHHHHHHHHHHHHS----

pLDDT: mean 85.67, std 9.99, range [54.06, 95.62]

Sequence (91 aa):
MARNVCGDPARYGTETPYFATYEEADGTVRGLALWTPPYAVLAGPLPESAGAALAETLHGAGLRPGGVLTTPEAAEEYAKRWTSLTGTPLR